Protein AF-A0A4Y2E090-F1 (afdb_monomer_lite)

Organism: Araneus ventricosus (NCBI:txid182803)

Radius of gyration: 24.61 Å; chains: 1; bounding box: 42×41×62 Å

Structure (mmCIF, N/CA/C/O backbone):
data_AF-A0A4Y2E090-F1
#
_entry.id   AF-A0A4Y2E090-F1
#
loop_
_atom_site.group_PDB
_atom_site.id
_atom_site.type_symbol
_atom_site.label_atom_id
_atom_site.label_alt_id
_atom_site.label_comp_id
_atom_site.label_asym_id
_atom_site.label_entity_id
_atom_site.label_seq_id
_atom_site.pdbx_PDB_ins_code
_atom_site.Cartn_x
_atom_site.Cartn_y
_atom_site.Cartn_z
_atom_site.occupancy
_atom_site.B_iso_or_equiv
_atom_site.auth_seq_id
_atom_site.auth_comp_id
_atom_site.auth_asym_id
_atom_site.auth_atom_id
_atom_site.pdbx_PDB_model_num
ATOM 1 N N . MET A 1 1 ? -1.319 -8.805 -20.239 1.00 50.22 1 MET A N 1
ATOM 2 C CA . MET A 1 1 ? -1.113 -7.900 -19.085 1.00 50.22 1 MET A CA 1
ATOM 3 C C . MET A 1 1 ? 0.381 -7.849 -18.808 1.00 50.22 1 MET A C 1
ATOM 5 O O . MET A 1 1 ? 0.977 -8.917 -18.790 1.00 50.22 1 MET A O 1
ATOM 9 N N . ARG A 1 2 ? 0.995 -6.666 -18.659 1.00 65.00 2 ARG A N 1
ATOM 10 C CA . ARG A 1 2 ? 2.388 -6.577 -18.176 1.00 65.00 2 ARG A CA 1
ATOM 11 C C . ARG A 1 2 ? 2.432 -6.977 -16.709 1.00 65.00 2 ARG A C 1
ATOM 13 O O . ARG A 1 2 ? 1.504 -6.640 -15.971 1.00 65.00 2 ARG A O 1
ATOM 20 N N . ASN A 1 3 ? 3.474 -7.694 -16.305 1.00 86.94 3 ASN A N 1
ATOM 21 C CA . ASN A 1 3 ? 3.680 -7.985 -14.899 1.00 86.94 3 ASN A CA 1
ATOM 22 C C . ASN A 1 3 ? 4.042 -6.665 -14.202 1.00 86.94 3 ASN A C 1
ATOM 24 O O . ASN A 1 3 ? 4.822 -5.871 -14.725 1.00 86.94 3 ASN A O 1
ATOM 28 N N . ILE A 1 4 ? 3.457 -6.396 -13.035 1.00 87.88 4 ILE A N 1
ATOM 29 C CA . ILE A 1 4 ? 3.761 -5.176 -12.278 1.00 87.88 4 ILE A CA 1
ATOM 30 C C . ILE A 1 4 ? 5.242 -5.109 -11.878 1.00 87.88 4 ILE A C 1
ATOM 32 O O . ILE A 1 4 ? 5.807 -4.022 -11.789 1.00 87.88 4 ILE A O 1
ATOM 36 N N . ALA A 1 5 ? 5.878 -6.274 -11.721 1.00 89.94 5 ALA A N 1
ATOM 37 C CA . ALA A 1 5 ? 7.299 -6.412 -11.454 1.00 89.94 5 ALA A CA 1
ATOM 38 C C . ALA A 1 5 ? 8.171 -5.844 -12.583 1.00 89.94 5 ALA A C 1
ATOM 40 O O . ALA A 1 5 ? 9.226 -5.278 -12.307 1.00 89.94 5 ALA A O 1
ATOM 41 N N . ASP A 1 6 ? 7.708 -5.910 -13.837 1.00 94.19 6 ASP A N 1
ATOM 42 C CA . ASP A 1 6 ? 8.452 -5.417 -15.003 1.00 94.19 6 ASP A CA 1
ATOM 43 C C . ASP A 1 6 ? 8.738 -3.910 -14.897 1.00 94.19 6 ASP A C 1
ATOM 45 O O . ASP A 1 6 ? 9.757 -3.433 -15.393 1.00 94.19 6 ASP A O 1
ATOM 49 N N . ILE A 1 7 ? 7.864 -3.154 -14.219 1.00 95.50 7 ILE A N 1
ATOM 50 C CA . ILE A 1 7 ? 8.056 -1.715 -13.993 1.00 95.50 7 ILE A CA 1
ATOM 51 C C . ILE A 1 7 ? 9.261 -1.470 -13.080 1.00 95.50 7 ILE A C 1
ATOM 53 O O . ILE A 1 7 ? 10.029 -0.546 -13.332 1.00 95.50 7 ILE A O 1
ATOM 57 N N . PHE A 1 8 ? 9.472 -2.301 -12.058 1.00 94.25 8 PHE A N 1
ATOM 58 C CA . PHE A 1 8 ? 10.591 -2.128 -11.128 1.00 94.25 8 PHE A CA 1
ATOM 59 C C . PHE A 1 8 ? 11.937 -2.557 -11.724 1.00 94.25 8 PHE A C 1
ATOM 61 O O . PHE A 1 8 ? 12.972 -2.042 -11.310 1.00 94.25 8 PHE A O 1
ATOM 68 N N . TYR A 1 9 ? 11.935 -3.471 -12.700 1.00 95.44 9 TYR A N 1
ATOM 69 C CA . TYR A 1 9 ? 13.155 -3.919 -13.384 1.00 95.44 9 TYR A CA 1
ATOM 70 C C . TYR A 1 9 ? 13.543 -3.060 -14.590 1.00 95.44 9 TYR A C 1
ATOM 72 O O . TYR A 1 9 ? 14.674 -3.148 -15.064 1.00 95.44 9 TYR A O 1
ATOM 80 N N . ASN A 1 10 ? 12.630 -2.238 -15.106 1.00 95.69 10 ASN A N 1
ATOM 81 C CA . ASN A 1 10 ? 12.904 -1.384 -16.251 1.00 95.69 10 ASN A CA 1
ATOM 82 C C . ASN A 1 10 ? 13.621 -0.085 -15.815 1.00 95.69 10 ASN A C 1
ATOM 84 O O . ASN A 1 10 ? 13.005 0.751 -15.151 1.00 95.69 10 ASN A O 1
ATOM 88 N N . PRO A 1 11 ? 14.879 0.154 -16.235 1.00 95.69 11 PRO A N 1
ATOM 89 C CA . PRO A 1 11 ? 15.620 1.365 -15.875 1.00 95.69 11 PRO A CA 1
ATOM 90 C C . PRO A 1 11 ? 15.033 2.642 -16.493 1.00 95.69 11 PRO A C 1
ATOM 92 O O . PRO A 1 11 ? 15.327 3.739 -16.032 1.00 95.69 11 PRO A O 1
ATOM 95 N N . SER A 1 12 ? 14.198 2.518 -17.529 1.00 97.00 12 SER A N 1
ATOM 96 C CA . SER A 1 12 ? 13.488 3.645 -18.144 1.00 97.00 12 SER A CA 1
ATOM 97 C C . SER A 1 12 ? 12.145 3.951 -17.475 1.00 97.00 12 SER A C 1
ATOM 99 O O . SER A 1 12 ? 11.402 4.804 -17.964 1.00 97.00 12 SER A O 1
ATOM 101 N N . SER A 1 13 ? 11.788 3.250 -16.397 1.00 97.12 13 SER A N 1
ATOM 102 C CA . SER A 1 13 ? 10.562 3.529 -15.657 1.00 97.12 13 SER A CA 1
ATOM 103 C C . SER A 1 13 ? 10.611 4.903 -15.005 1.00 97.12 13 SER A C 1
ATOM 105 O O . SER A 1 13 ? 11.592 5.295 -14.376 1.00 97.12 13 SER A O 1
ATOM 107 N N . THR A 1 14 ? 9.513 5.639 -15.134 1.00 97.94 14 THR A N 1
ATOM 108 C CA . THR A 1 14 ? 9.377 6.959 -14.520 1.00 97.94 14 THR A CA 1
ATOM 109 C C . THR A 1 14 ? 9.032 6.833 -13.033 1.00 97.94 14 THR A C 1
ATOM 111 O O . THR A 1 14 ? 8.384 5.852 -12.644 1.00 97.94 14 THR A O 1
ATOM 114 N N . PRO A 1 15 ? 9.366 7.837 -12.200 1.00 97.75 15 PRO A N 1
ATOM 115 C CA . PRO A 1 15 ? 8.958 7.868 -10.795 1.00 97.75 15 PRO A CA 1
ATOM 116 C C . PRO A 1 15 ? 7.450 7.665 -10.588 1.00 97.75 15 PRO A C 1
ATOM 118 O O . PRO A 1 15 ? 7.045 6.940 -9.680 1.00 97.75 15 PRO A O 1
ATOM 121 N N . ASP A 1 16 ? 6.619 8.226 -11.469 1.00 97.00 16 ASP A N 1
ATOM 122 C CA . ASP A 1 16 ? 5.162 8.068 -11.408 1.00 97.00 16 ASP A CA 1
ATOM 123 C C . ASP A 1 16 ? 4.733 6.624 -11.671 1.00 97.00 16 ASP A C 1
ATOM 125 O O . ASP A 1 16 ? 3.912 6.070 -10.940 1.00 97.00 16 ASP A O 1
ATOM 129 N N . SER A 1 17 ? 5.320 5.982 -12.687 1.00 95.44 17 SER A N 1
ATOM 130 C CA . SER A 1 17 ? 5.016 4.585 -13.008 1.00 95.44 17 SER A CA 1
ATOM 131 C C . SER A 1 17 ? 5.419 3.640 -11.874 1.00 95.44 17 SER A C 1
ATOM 133 O O . SER A 1 17 ? 4.658 2.735 -11.531 1.00 95.44 17 SER A O 1
ATOM 135 N N . ILE A 1 18 ? 6.566 3.899 -11.238 1.00 96.31 18 ILE A N 1
ATOM 136 C CA . ILE A 1 18 ? 7.052 3.159 -10.070 1.00 96.31 18 ILE A CA 1
ATOM 137 C C . ILE A 1 18 ? 6.109 3.373 -8.885 1.00 96.31 18 ILE A C 1
ATOM 139 O O . ILE A 1 18 ? 5.738 2.410 -8.216 1.00 96.31 18 ILE A O 1
ATOM 143 N N . SER A 1 19 ? 5.673 4.611 -8.650 1.00 95.50 19 SER A N 1
ATOM 144 C CA . SER A 1 19 ? 4.762 4.951 -7.552 1.00 95.50 19 SER A CA 1
ATOM 145 C C . SER A 1 19 ? 3.408 4.256 -7.704 1.00 95.50 19 SER A C 1
ATOM 147 O O . SER A 1 19 ? 2.944 3.603 -6.770 1.00 95.50 19 SER A O 1
ATOM 149 N N . GLN A 1 20 ? 2.810 4.302 -8.899 1.00 94.19 20 GLN A N 1
ATOM 150 C CA . GLN A 1 20 ? 1.545 3.616 -9.190 1.00 94.19 20 GLN A CA 1
ATOM 151 C C . GLN A 1 20 ? 1.673 2.091 -9.107 1.00 94.19 20 GLN A C 1
ATOM 153 O O . GLN A 1 20 ? 0.757 1.407 -8.641 1.00 94.19 20 GLN A O 1
ATOM 158 N N . ALA A 1 21 ? 2.798 1.537 -9.567 1.00 94.31 21 ALA A N 1
ATOM 159 C CA . ALA A 1 21 ? 3.076 0.111 -9.452 1.00 94.31 21 ALA A CA 1
ATOM 160 C C . ALA A 1 21 ? 3.199 -0.309 -7.980 1.00 94.31 21 ALA A C 1
ATOM 162 O O . ALA A 1 21 ? 2.606 -1.305 -7.561 1.00 94.31 21 ALA A O 1
ATOM 163 N N . GLY A 1 22 ? 3.913 0.487 -7.180 1.00 94.31 22 GLY A N 1
ATOM 164 C CA . GLY A 1 22 ? 4.063 0.282 -5.743 1.00 94.31 22 GLY A CA 1
ATOM 165 C C . GLY A 1 22 ? 2.722 0.318 -5.017 1.00 94.31 22 GLY A C 1
ATOM 166 O O . GLY A 1 22 ? 2.421 -0.589 -4.246 1.00 94.31 22 GLY A O 1
ATOM 167 N N . GLU A 1 23 ? 1.882 1.309 -5.308 1.00 94.88 23 GLU A N 1
ATOM 168 C CA . GLU A 1 23 ? 0.533 1.431 -4.745 1.00 94.88 23 GLU A CA 1
ATOM 169 C C . GLU A 1 23 ? -0.317 0.180 -4.993 1.00 94.88 23 GLU A C 1
ATOM 171 O O . GLU A 1 23 ? -0.812 -0.432 -4.045 1.00 94.88 23 GLU A O 1
ATOM 176 N N . LYS A 1 24 ? -0.412 -0.264 -6.249 1.00 92.38 24 LYS A N 1
ATOM 177 C CA . LYS A 1 24 ? -1.156 -1.478 -6.619 1.00 92.38 24 LYS A CA 1
ATOM 178 C C . LYS A 1 24 ? -0.591 -2.734 -5.949 1.00 92.38 24 LYS A C 1
ATOM 180 O O . LYS A 1 24 ? -1.358 -3.582 -5.497 1.00 92.38 24 LYS A O 1
ATOM 185 N N . MET A 1 25 ? 0.734 -2.852 -5.852 1.00 92.69 25 MET A N 1
ATOM 186 C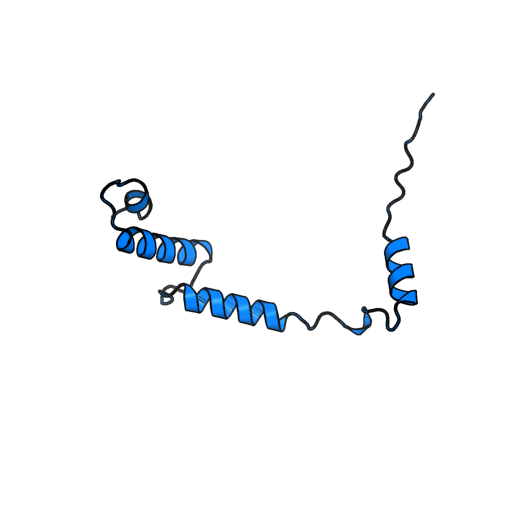 CA . MET A 1 25 ? 1.389 -3.973 -5.175 1.00 92.69 25 MET A CA 1
ATOM 187 C C . MET A 1 25 ? 1.071 -3.997 -3.674 1.00 92.69 25 MET A C 1
ATOM 189 O O . MET A 1 25 ? 0.708 -5.047 -3.145 1.00 92.69 25 MET A O 1
ATOM 193 N N . PHE A 1 26 ? 1.142 -2.853 -2.988 1.00 92.31 26 PHE A N 1
ATOM 194 C CA . PHE A 1 26 ? 0.783 -2.759 -1.571 1.00 92.31 26 PHE A CA 1
ATOM 195 C C . PHE A 1 26 ? -0.684 -3.118 -1.327 1.00 92.31 26 PHE A C 1
ATOM 197 O O . PHE A 1 26 ? -0.980 -3.895 -0.418 1.00 92.31 26 PHE A O 1
ATOM 204 N N . LEU A 1 27 ? -1.599 -2.602 -2.148 1.00 92.81 27 LEU A N 1
ATOM 205 C CA . LEU A 1 27 ? -3.023 -2.925 -2.057 1.00 92.81 27 LEU A CA 1
ATOM 206 C C . LEU A 1 27 ? -3.267 -4.436 -2.208 1.00 92.81 27 LEU A C 1
ATOM 208 O O . LEU A 1 27 ? -3.991 -5.022 -1.402 1.00 92.81 27 LEU A O 1
ATOM 212 N N . ALA A 1 28 ? -2.593 -5.092 -3.157 1.00 90.69 28 ALA A N 1
ATOM 213 C CA . ALA A 1 28 ? -2.689 -6.538 -3.351 1.00 90.69 28 ALA A CA 1
ATOM 214 C C . ALA A 1 28 ? -2.150 -7.344 -2.152 1.00 90.69 28 ALA A C 1
ATOM 216 O O . ALA A 1 28 ? -2.833 -8.248 -1.669 1.00 90.69 28 ALA A O 1
ATOM 217 N N . ILE A 1 29 ? -0.967 -6.997 -1.627 1.00 91.94 29 ILE A N 1
ATOM 218 C CA . ILE A 1 29 ? -0.350 -7.673 -0.465 1.00 91.94 29 ILE A CA 1
ATOM 219 C C . ILE A 1 29 ? -1.271 -7.612 0.753 1.00 91.94 29 ILE A C 1
ATOM 221 O O . ILE A 1 29 ? -1.455 -8.602 1.461 1.00 91.94 29 ILE A O 1
ATOM 225 N N . TYR A 1 30 ? -1.898 -6.458 0.973 1.00 90.31 30 TYR A N 1
ATOM 22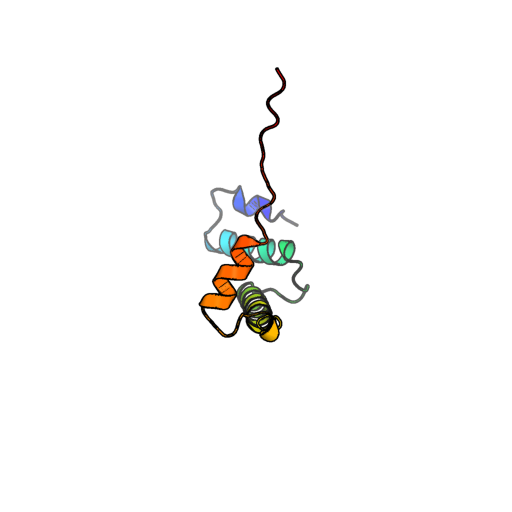6 C CA . TYR A 1 30 ? -2.825 -6.270 2.077 1.00 90.31 30 TYR A CA 1
ATOM 227 C C . TYR A 1 30 ? -4.254 -6.724 1.757 1.00 90.31 30 TYR A C 1
ATOM 229 O O . TYR A 1 30 ? -5.142 -6.508 2.579 1.00 90.31 30 TYR A O 1
ATOM 237 N N . LYS A 1 31 ? -4.510 -7.386 0.623 1.00 89.81 31 LYS A N 1
ATOM 238 C CA . LYS A 1 31 ? -5.847 -7.873 0.236 1.00 89.81 31 LYS A CA 1
ATOM 239 C C . LYS A 1 31 ? -6.901 -6.760 0.286 1.00 89.81 31 LYS A C 1
ATOM 241 O O . LYS A 1 31 ? -7.941 -6.903 0.925 1.00 89.81 31 LYS A O 1
ATOM 246 N N . ALA A 1 32 ? -6.565 -5.600 -0.272 1.00 88.88 32 ALA A N 1
ATOM 247 C CA . ALA A 1 32 ? -7.514 -4.511 -0.482 1.00 88.88 32 ALA A CA 1
ATOM 248 C C . ALA A 1 32 ? -8.709 -4.981 -1.314 1.00 88.88 32 ALA A C 1
ATOM 250 O O . ALA A 1 32 ? -8.592 -5.927 -2.100 1.00 88.88 32 ALA A O 1
ATOM 251 N N . ALA A 1 33 ? -9.859 -4.344 -1.104 1.00 87.19 33 ALA A N 1
ATOM 252 C CA . ALA A 1 33 ? -11.033 -4.616 -1.918 1.00 87.19 33 ALA A CA 1
ATOM 253 C C . ALA A 1 33 ? -10.755 -4.217 -3.378 1.00 87.19 33 ALA A C 1
ATOM 255 O O . ALA A 1 33 ? -9.905 -3.368 -3.647 1.00 87.19 33 ALA A O 1
ATOM 256 N N . ALA A 1 34 ? -11.428 -4.861 -4.332 1.00 82.38 34 ALA A N 1
ATOM 257 C CA . ALA A 1 34 ? -11.125 -4.678 -5.754 1.00 82.38 34 ALA A CA 1
ATOM 258 C C . ALA A 1 34 ? -11.386 -3.245 -6.257 1.00 82.38 34 ALA A C 1
ATOM 260 O O . ALA A 1 34 ? -10.797 -2.838 -7.253 1.00 82.38 34 ALA A O 1
ATOM 261 N N . ASP A 1 35 ? -12.248 -2.501 -5.569 1.00 85.19 35 ASP A N 1
ATOM 262 C CA . ASP A 1 35 ? -12.587 -1.094 -5.789 1.00 85.19 35 ASP A CA 1
ATOM 263 C C . ASP A 1 35 ? -11.652 -0.117 -5.049 1.00 85.19 35 ASP A C 1
ATOM 265 O O . ASP A 1 35 ? -11.657 1.087 -5.312 1.00 85.19 35 ASP A O 1
ATOM 269 N N . GLU A 1 36 ? -10.811 -0.613 -4.139 1.00 85.25 36 GLU A N 1
ATOM 270 C CA . GLU A 1 36 ? -9.848 0.199 -3.408 1.00 85.25 36 GLU A CA 1
ATOM 271 C C . GLU A 1 36 ? -8.588 0.398 -4.258 1.00 85.25 36 GLU A C 1
ATOM 273 O O . GLU A 1 36 ? -7.722 -0.469 -4.371 1.00 85.25 36 GLU A O 1
ATOM 278 N N . HIS A 1 37 ? -8.486 1.576 -4.872 1.00 85.00 37 HIS A N 1
ATOM 279 C CA . HIS A 1 37 ? -7.359 1.957 -5.733 1.00 85.00 37 HIS A CA 1
ATOM 280 C C . HIS A 1 37 ? -6.428 3.001 -5.108 1.00 85.00 37 HIS A C 1
ATOM 282 O O . HIS A 1 37 ? -5.496 3.449 -5.767 1.00 85.00 37 HIS A O 1
ATOM 288 N N . ASN A 1 38 ? -6.684 3.392 -3.856 1.00 90.56 38 ASN A N 1
ATOM 289 C CA . ASN A 1 38 ? -5.944 4.431 -3.152 1.00 90.56 38 ASN A CA 1
ATOM 290 C C . ASN A 1 38 ? -5.323 3.873 -1.863 1.00 90.56 38 ASN A C 1
ATOM 292 O O . ASN A 1 38 ? -6.020 3.513 -0.913 1.00 90.56 38 ASN A O 1
ATOM 296 N N . LEU A 1 39 ? -3.996 3.840 -1.806 1.00 92.19 39 LEU A N 1
ATOM 297 C CA . LEU A 1 39 ? -3.223 3.328 -0.680 1.00 92.19 39 LEU A CA 1
ATOM 298 C C . LEU A 1 39 ? -3.388 4.177 0.586 1.00 92.19 39 LEU A C 1
ATOM 300 O O . LEU A 1 39 ? -3.297 3.645 1.693 1.00 92.19 39 LEU A O 1
ATOM 304 N N . ASN A 1 40 ? -3.642 5.480 0.462 1.00 92.88 40 ASN A N 1
ATOM 305 C CA . ASN A 1 40 ? -3.852 6.341 1.625 1.00 92.88 40 ASN A CA 1
ATOM 306 C C . ASN A 1 40 ? -5.166 6.017 2.340 1.00 92.88 40 ASN A C 1
ATOM 308 O O . ASN A 1 40 ? -5.172 5.989 3.571 1.00 92.88 40 ASN A O 1
ATOM 312 N N . ASN A 1 41 ? -6.229 5.670 1.609 1.00 91.25 41 ASN A N 1
ATOM 313 C CA . ASN A 1 41 ? -7.470 5.177 2.217 1.00 91.25 41 ASN A CA 1
ATOM 314 C C . ASN A 1 41 ? -7.203 3.914 3.041 1.00 91.25 41 ASN A C 1
ATOM 316 O O . ASN A 1 41 ? -7.618 3.823 4.200 1.00 91.25 41 ASN A O 1
ATOM 320 N N . ARG A 1 42 ? -6.404 2.990 2.494 1.00 90.94 42 ARG A N 1
ATOM 321 C CA . ARG A 1 42 ? -6.057 1.759 3.199 1.00 90.94 42 ARG A CA 1
ATOM 322 C C . ARG A 1 42 ? -5.243 2.011 4.464 1.00 90.94 42 ARG A C 1
ATOM 324 O O . ARG A 1 42 ? -5.508 1.410 5.509 1.00 90.94 42 ARG A O 1
ATOM 331 N N . ARG A 1 43 ? -4.249 2.902 4.380 1.00 93.12 43 ARG A N 1
ATOM 332 C CA . ARG A 1 43 ? -3.432 3.334 5.528 1.00 93.12 43 ARG A CA 1
ATOM 333 C C . ARG A 1 43 ? -4.300 3.969 6.607 1.00 93.12 43 ARG A C 1
ATOM 335 O O . ARG A 1 43 ? -4.146 3.634 7.778 1.00 93.12 43 ARG A O 1
ATOM 342 N N . TYR A 1 44 ? -5.235 4.828 6.212 1.00 92.06 44 TYR A N 1
ATOM 343 C CA . TYR A 1 44 ? -6.165 5.478 7.125 1.00 92.06 44 TYR A CA 1
ATOM 344 C C . TYR A 1 44 ? -7.075 4.467 7.836 1.00 92.06 44 TYR A C 1
ATOM 346 O O . TYR A 1 44 ? -7.175 4.485 9.062 1.00 92.06 44 TYR A O 1
ATOM 354 N N . ALA A 1 45 ? -7.664 3.520 7.103 1.00 89.88 45 ALA A N 1
ATOM 355 C CA . ALA A 1 45 ? -8.500 2.474 7.689 1.00 89.88 45 ALA A CA 1
ATOM 356 C C . ALA A 1 45 ? -7.717 1.587 8.676 1.00 89.88 45 ALA A C 1
ATOM 358 O O . ALA A 1 45 ? -8.212 1.256 9.756 1.00 89.88 45 ALA A O 1
ATOM 359 N N . ALA A 1 46 ? -6.475 1.223 8.333 1.00 89.81 46 ALA A N 1
ATOM 360 C CA . ALA A 1 46 ? -5.594 0.468 9.220 1.00 89.81 46 ALA A CA 1
ATOM 361 C C . ALA A 1 46 ? -5.246 1.258 10.493 1.00 89.81 46 ALA A C 1
ATOM 363 O O . ALA A 1 46 ? -5.313 0.703 11.592 1.00 89.81 46 ALA A O 1
ATOM 364 N N . PHE A 1 47 ? -4.934 2.549 10.351 1.00 91.25 47 PHE A N 1
ATOM 365 C CA . PHE A 1 47 ? -4.676 3.449 11.472 1.00 91.25 47 PHE A CA 1
ATOM 366 C C . PHE A 1 47 ? -5.881 3.526 12.412 1.00 91.25 47 PHE A C 1
ATOM 368 O O . PHE A 1 47 ? -5.743 3.245 13.603 1.00 91.25 47 PHE A O 1
ATOM 375 N N . LEU A 1 48 ? -7.074 3.803 11.879 1.00 91.62 48 LEU A N 1
ATOM 376 C CA . LEU A 1 48 ? -8.297 3.907 12.672 1.00 91.62 48 LEU A CA 1
ATOM 377 C C . LEU A 1 48 ? -8.575 2.610 13.441 1.00 91.62 48 LEU A C 1
ATOM 379 O O . LEU A 1 48 ? -8.767 2.638 14.654 1.00 91.62 48 LEU A O 1
ATOM 383 N N . LYS A 1 49 ? -8.474 1.459 12.764 1.00 88.62 49 LYS A N 1
ATOM 384 C CA . LYS A 1 49 ? -8.638 0.135 13.383 1.00 88.62 49 LYS A CA 1
ATOM 385 C C . LYS A 1 49 ? -7.627 -0.135 14.501 1.00 88.62 49 LYS A C 1
ATOM 387 O O . LYS A 1 49 ? -7.947 -0.839 15.457 1.00 88.62 49 LYS A O 1
ATOM 392 N N . SER A 1 50 ? -6.400 0.361 14.366 1.00 86.25 50 SER A N 1
ATOM 393 C CA . SER A 1 50 ? -5.365 0.212 15.394 1.00 86.25 50 SER A CA 1
ATOM 394 C C . SER A 1 50 ? -5.612 1.123 16.598 1.00 86.25 50 SER A C 1
ATOM 396 O O . SER A 1 50 ? -5.419 0.699 17.732 1.00 86.25 50 SER A O 1
ATOM 398 N N . SER A 1 51 ? -6.120 2.334 16.362 1.00 80.50 51 SER A N 1
ATOM 399 C CA . SER A 1 51 ? -6.411 3.317 17.406 1.00 80.50 51 SER A CA 1
ATOM 400 C C . SER A 1 51 ? -7.596 2.903 18.280 1.00 80.50 51 SER A C 1
ATOM 402 O O . SER A 1 51 ? -7.572 3.114 19.488 1.00 80.50 51 SER A O 1
ATOM 404 N N . THR A 1 52 ? -8.600 2.237 17.706 1.00 74.38 52 THR A N 1
ATOM 405 C CA . THR A 1 52 ? -9.784 1.766 18.445 1.00 74.38 52 THR A CA 1
ATOM 406 C C . THR A 1 52 ? -9.543 0.499 19.272 1.00 74.38 52 THR A C 1
ATOM 408 O O . THR A 1 52 ? -10.452 0.039 19.960 1.00 74.38 52 THR A O 1
ATOM 411 N N . LYS A 1 53 ? -8.347 -0.104 19.209 1.00 61.91 53 LYS A N 1
ATOM 412 C CA . LYS A 1 53 ? -8.003 -1.309 19.985 1.00 61.91 53 LYS A CA 1
ATOM 413 C C . LYS A 1 53 ? -7.585 -1.033 21.430 1.00 6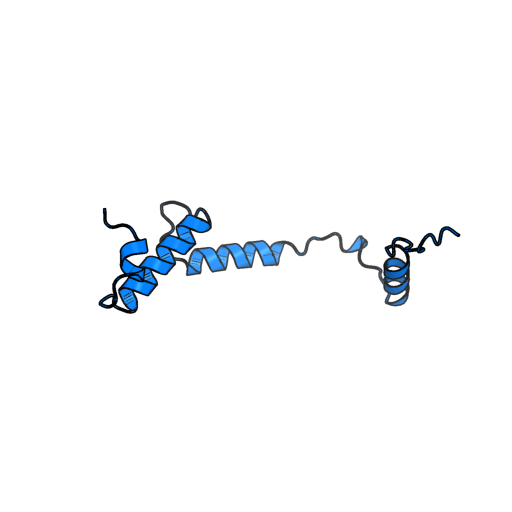1.91 53 LYS A C 1
ATOM 415 O O . LYS A 1 53 ? -7.357 -1.986 22.161 1.00 61.91 53 LYS A O 1
ATOM 420 N N . ILE A 1 54 ? -7.564 0.223 21.879 1.00 60.94 54 ILE A N 1
ATOM 421 C CA . ILE A 1 54 ? -7.347 0.573 23.294 1.00 60.94 54 ILE A CA 1
ATOM 422 C C . ILE A 1 54 ? -8.656 0.366 24.082 1.00 60.94 54 ILE A C 1
ATOM 424 O O . ILE A 1 54 ? -9.205 1.279 24.683 1.00 60.94 54 ILE A O 1
ATOM 428 N N . ASN A 1 55 ? -9.188 -0.853 24.020 1.00 58.19 55 ASN A N 1
ATOM 429 C CA . ASN 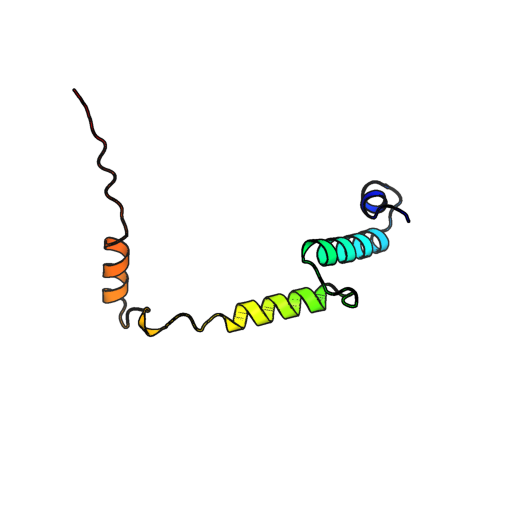A 1 55 ? -10.177 -1.383 24.957 1.00 58.19 55 ASN A CA 1
ATOM 430 C C . ASN A 1 55 ? -9.587 -2.591 25.696 1.00 58.19 55 ASN A C 1
ATOM 432 O O . ASN A 1 55 ? -10.334 -3.417 26.217 1.00 58.19 55 ASN A O 1
ATOM 436 N N . ASP A 1 56 ? -8.255 -2.726 25.696 1.00 59.88 56 ASP A N 1
ATOM 437 C CA . ASP A 1 56 ? -7.592 -3.680 26.569 1.00 59.88 56 ASP A CA 1
ATOM 438 C C . ASP A 1 56 ? -8.006 -3.337 27.989 1.00 59.88 56 ASP A C 1
ATOM 440 O O . ASP A 1 56 ? -7.854 -2.201 28.438 1.00 59.88 56 ASP A O 1
ATOM 444 N N . ASP A 1 57 ? -8.609 -4.332 28.625 1.00 65.56 57 ASP A N 1
ATOM 445 C CA . ASP A 1 57 ? -9.132 -4.311 29.973 1.00 65.56 57 ASP A CA 1
ATOM 446 C C . ASP A 1 57 ? -8.215 -3.505 30.904 1.00 65.56 57 ASP A C 1
ATOM 448 O O . ASP A 1 57 ? -7.199 -3.996 31.411 1.00 65.56 57 ASP A O 1
ATOM 452 N N . LEU A 1 58 ? -8.573 -2.232 31.108 1.00 66.81 58 LEU A N 1
ATOM 453 C CA . LEU A 1 58 ? -7.823 -1.316 31.962 1.00 66.81 58 LEU A CA 1
ATOM 454 C C . LEU A 1 58 ? -7.861 -1.793 33.419 1.00 66.81 58 LEU A C 1
ATOM 456 O O . LEU A 1 58 ? -7.043 -1.340 34.213 1.00 66.81 58 LEU A O 1
ATOM 460 N N . SER A 1 59 ? -8.750 -2.737 33.767 1.00 67.56 59 SER A N 1
ATOM 461 C CA . SER A 1 59 ? -8.744 -3.399 35.075 1.00 67.56 59 SER A CA 1
ATOM 462 C C . SER A 1 59 ? -7.477 -4.229 35.296 1.00 67.56 59 SER A C 1
ATOM 464 O O . SER A 1 59 ? -7.048 -4.428 36.433 1.00 67.56 59 SER A O 1
ATOM 466 N N . SER A 1 60 ? -6.820 -4.653 34.212 1.00 67.44 60 SER A N 1
ATOM 467 C CA . SER A 1 60 ? -5.516 -5.295 34.279 1.00 67.44 60 SER A CA 1
ATOM 468 C C . SER A 1 60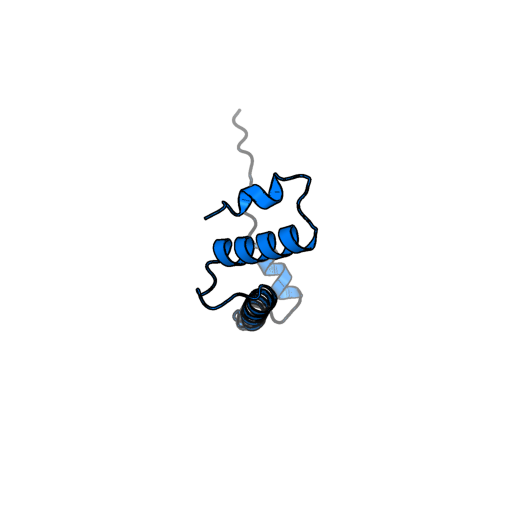 ? -4.389 -4.293 34.528 1.00 67.44 60 SER A C 1
ATOM 470 O O . SER A 1 60 ? -3.315 -4.721 34.943 1.00 67.44 60 SER A O 1
ATOM 472 N N . ILE A 1 61 ? -4.582 -2.988 34.311 1.00 71.19 61 ILE A N 1
ATOM 473 C CA . ILE A 1 61 ? -3.545 -1.999 34.598 1.00 71.19 61 ILE A CA 1
ATOM 474 C C . ILE A 1 61 ? -3.514 -1.790 36.113 1.00 71.19 61 ILE A C 1
ATOM 476 O O . ILE A 1 61 ? -4.503 -1.350 36.701 1.00 71.19 61 ILE A O 1
ATOM 480 N N . PRO A 1 62 ? -2.391 -2.105 36.776 1.00 73.12 62 PRO A N 1
ATOM 481 C CA . PRO A 1 62 ? -2.296 -1.920 38.208 1.00 73.12 62 PRO A CA 1
ATOM 482 C C . PRO A 1 62 ? -2.538 -0.441 38.560 1.00 73.12 62 PRO A C 1
ATOM 484 O O . PRO A 1 62 ? -1.879 0.433 37.992 1.00 73.12 62 PRO A O 1
ATOM 487 N N . PRO A 1 63 ? -3.431 -0.139 39.519 1.00 73.81 63 PRO A N 1
ATOM 488 C CA . PRO A 1 63 ? -3.850 1.231 39.832 1.00 73.81 63 PRO A CA 1
ATOM 489 C C . PRO A 1 63 ? -2.732 2.091 40.439 1.00 73.81 63 PRO A C 1
ATOM 491 O O . PRO A 1 63 ? -2.871 3.305 40.567 1.00 73.81 63 PRO A O 1
ATOM 494 N N . THR A 1 64 ? -1.611 1.482 40.831 1.00 71.19 64 THR A N 1
ATOM 495 C CA . THR A 1 64 ? -0.460 2.167 41.421 1.00 71.19 64 THR A CA 1
ATOM 496 C C . THR A 1 64 ? 0.852 1.664 40.825 1.00 71.19 64 THR A C 1
ATOM 498 O O . THR A 1 64 ? 0.997 0.489 40.480 1.00 71.19 64 THR A O 1
ATOM 501 N N . LYS A 1 65 ? 1.860 2.548 40.776 1.00 67.31 65 LYS A N 1
ATOM 502 C CA . LYS A 1 65 ? 3.227 2.204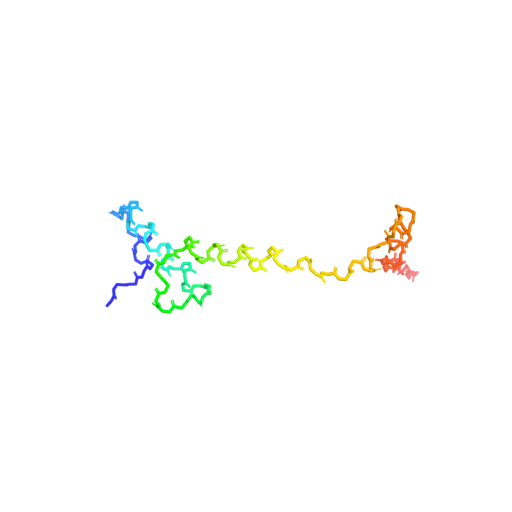 40.337 1.00 67.31 65 LYS A CA 1
ATOM 503 C C . LYS A 1 65 ? 3.818 1.018 41.120 1.00 67.31 65 LYS A C 1
ATOM 505 O O . LYS A 1 65 ? 4.555 0.222 40.550 1.00 67.31 65 LYS A O 1
ATOM 510 N N . GLY A 1 66 ? 3.456 0.871 42.400 1.00 63.75 66 GLY A N 1
ATOM 511 C CA . GLY A 1 66 ? 3.889 -0.248 43.246 1.00 63.75 66 GLY A CA 1
ATOM 512 C C . GLY A 1 66 ? 3.318 -1.607 42.819 1.00 63.75 66 GLY A C 1
ATOM 513 O O . GLY A 1 66 ? 4.034 -2.604 42.844 1.00 63.75 66 GLY A O 1
ATOM 514 N N . ALA A 1 67 ? 2.068 -1.651 42.350 1.00 61.69 67 ALA A N 1
ATOM 515 C CA . ALA A 1 67 ? 1.442 -2.880 41.858 1.00 61.69 67 ALA A CA 1
ATOM 516 C C . ALA A 1 67 ? 1.944 -3.282 40.452 1.00 61.69 67 ALA A C 1
ATOM 518 O O . ALA A 1 67 ? 1.984 -4.467 40.122 1.00 61.69 67 ALA A O 1
ATOM 519 N N . ALA A 1 68 ? 2.406 -2.319 39.644 1.00 60.31 68 ALA A N 1
ATOM 520 C CA . ALA A 1 68 ? 3.074 -2.589 38.366 1.00 60.31 68 ALA A CA 1
ATOM 521 C C . ALA A 1 68 ? 4.407 -3.332 38.550 1.00 60.31 68 ALA A C 1
ATOM 523 O O . ALA A 1 68 ? 4.698 -4.276 37.816 1.00 60.31 68 ALA A O 1
ATOM 524 N N . ALA A 1 69 ? 5.183 -2.949 39.569 1.00 60.44 69 ALA A N 1
ATOM 525 C CA . ALA A 1 69 ? 6.466 -3.575 39.880 1.00 60.44 69 ALA A CA 1
ATOM 526 C C . ALA A 1 69 ? 6.322 -5.047 40.314 1.00 60.44 69 ALA A C 1
ATOM 528 O O . ALA A 1 69 ? 7.161 -5.871 39.960 1.00 60.44 69 ALA A O 1
ATOM 529 N N . GLN A 1 70 ? 5.236 -5.409 41.010 1.00 58.62 70 GLN A N 1
ATOM 530 C CA . GLN A 1 70 ? 4.980 -6.802 41.403 1.00 58.62 70 GLN A CA 1
ATOM 531 C C . GLN A 1 70 ? 4.698 -7.725 40.211 1.00 58.62 70 GLN A C 1
ATOM 533 O O . GLN A 1 70 ? 5.099 -8.886 40.247 1.00 58.62 70 GLN A O 1
ATOM 538 N N . ARG A 1 71 ? 4.066 -7.236 39.134 1.00 54.09 71 ARG A N 1
ATOM 539 C CA . ARG A 1 71 ? 3.801 -8.061 37.941 1.00 54.09 71 ARG A CA 1
ATOM 540 C C . ARG A 1 71 ? 5.054 -8.407 37.142 1.00 54.09 71 ARG A C 1
ATOM 542 O O . ARG A 1 71 ? 5.125 -9.508 36.603 1.00 54.09 71 ARG A O 1
ATOM 549 N N . VAL A 1 72 ? 6.042 -7.514 37.088 1.00 52.50 72 VAL A N 1
ATOM 550 C CA . VAL A 1 72 ? 7.307 -7.773 36.375 1.00 52.50 72 VAL A CA 1
ATOM 551 C C . VAL A 1 72 ? 8.094 -8.914 37.036 1.00 52.50 72 VAL A C 1
ATOM 553 O O . VAL A 1 72 ? 8.738 -9.691 36.338 1.00 52.50 72 VAL A O 1
ATOM 556 N N . SER A 1 73 ? 7.968 -9.097 38.354 1.00 48.06 73 SER A N 1
ATOM 557 C CA . SER A 1 73 ? 8.655 -10.177 39.078 1.00 48.06 73 SER A CA 1
ATOM 558 C C . SER A 1 73 ? 8.042 -11.572 38.902 1.00 48.06 73 SER A C 1
ATOM 560 O O . SER A 1 73 ? 8.718 -12.555 39.188 1.00 48.06 73 SER A O 1
ATOM 562 N N . VAL A 1 74 ? 6.792 -11.699 38.438 1.00 49.31 74 VAL A N 1
ATOM 563 C CA . VAL A 1 74 ? 6.121 -13.012 38.301 1.00 49.31 74 VAL A CA 1
ATOM 564 C C . VAL A 1 74 ? 6.355 -13.648 36.919 1.00 49.31 74 VAL A C 1
ATOM 566 O O . VAL A 1 74 ? 6.147 -14.845 36.752 1.00 49.31 74 VAL A O 1
ATOM 569 N N . LEU A 1 75 ? 6.846 -12.885 35.932 1.00 44.69 75 LEU A N 1
ATOM 570 C CA . LEU A 1 75 ? 7.077 -13.361 34.559 1.00 44.69 75 LEU A CA 1
ATOM 571 C C . LEU A 1 75 ? 8.562 -13.607 34.227 1.00 44.69 75 LEU A C 1
ATOM 573 O O . LEU A 1 75 ? 8.957 -13.533 33.066 1.00 44.69 75 LEU A O 1
ATOM 577 N N . ALA A 1 76 ? 9.400 -13.893 35.224 1.00 39.16 76 ALA A N 1
ATOM 578 C CA . ALA A 1 76 ? 10.740 -14.418 34.986 1.00 39.16 76 ALA A CA 1
ATOM 579 C C . ALA A 1 76 ? 10.703 -15.952 35.111 1.00 39.16 76 ALA A C 1
ATOM 581 O O . ALA A 1 76 ? 10.665 -16.465 36.232 1.00 39.16 76 ALA A O 1
ATOM 582 N N . PRO A 1 77 ? 10.707 -16.729 34.010 1.00 41.47 77 PRO A N 1
ATOM 583 C CA . PRO A 1 77 ? 11.028 -18.140 34.116 1.00 41.47 77 PRO A CA 1
ATOM 584 C C . PRO A 1 77 ? 12.470 -18.276 34.614 1.00 41.47 77 PRO A C 1
ATOM 586 O O . PRO A 1 77 ? 13.422 -17.806 33.995 1.00 41.47 77 PRO A O 1
ATOM 589 N N . SER A 1 78 ? 12.583 -18.915 35.774 1.00 46.47 78 SER A N 1
ATOM 590 C CA . SER A 1 78 ? 13.797 -19.438 36.391 1.00 46.47 78 SER A CA 1
ATOM 591 C C . SER A 1 78 ? 14.719 -20.102 35.353 1.00 46.47 78 SER A C 1
ATOM 593 O O . SER A 1 78 ? 14.504 -21.248 34.960 1.00 46.47 78 SER A O 1
ATOM 595 N N . MET A 1 79 ? 15.754 -19.391 34.894 1.00 46.59 79 MET A N 1
ATOM 596 C CA . MET A 1 79 ? 16.909 -20.003 34.235 1.00 46.59 79 MET A CA 1
ATOM 597 C C . MET A 1 79 ? 17.939 -20.360 35.305 1.00 46.59 79 MET A C 1
ATOM 599 O O . MET A 1 79 ? 18.838 -19.579 35.606 1.00 46.59 79 MET A O 1
ATOM 603 N N . VAL A 1 80 ? 17.807 -21.552 35.886 1.00 44.53 80 VAL A N 1
ATOM 604 C CA . VAL A 1 80 ? 18.882 -22.170 36.672 1.00 44.53 80 VAL A CA 1
ATOM 605 C C . VAL A 1 80 ? 19.707 -23.040 35.718 1.00 44.53 80 VAL A C 1
ATOM 607 O O . VAL A 1 80 ? 19.158 -23.993 35.159 1.00 44.53 80 VAL A O 1
ATOM 610 N N . PRO A 1 81 ? 21.005 -22.763 35.494 1.00 41.62 81 PRO A N 1
ATOM 611 C CA . PRO A 1 81 ? 21.847 -23.656 34.716 1.00 41.62 81 PRO A CA 1
ATOM 612 C C . PRO A 1 81 ? 22.133 -24.915 35.542 1.00 41.62 81 PRO A C 1
ATOM 614 O O . PRO A 1 81 ? 22.720 -24.862 36.622 1.00 41.62 81 PRO A O 1
ATOM 617 N N . LYS A 1 82 ? 21.694 -26.066 35.030 1.00 43.16 82 LYS A N 1
ATOM 618 C CA . LYS A 1 82 ? 21.958 -27.382 35.614 1.00 43.16 82 LYS A CA 1
ATOM 619 C C . LYS A 1 82 ? 23.396 -27.794 35.283 1.00 43.16 82 LYS A C 1
ATOM 621 O O . LYS A 1 82 ? 23.639 -28.433 34.263 1.00 43.16 82 LYS A O 1
ATOM 626 N N . VAL A 1 83 ? 24.345 -27.413 36.135 1.00 45.28 83 VAL A N 1
ATOM 627 C CA . VAL A 1 83 ? 25.689 -28.010 36.161 1.00 45.28 83 VAL A CA 1
ATOM 628 C C . VAL A 1 83 ? 25.554 -29.473 36.586 1.00 45.28 83 VAL A C 1
ATOM 630 O O . VAL A 1 83 ? 25.149 -29.757 37.711 1.00 45.28 83 VAL A O 1
ATOM 633 N N . HIS A 1 84 ? 25.837 -30.399 35.670 1.00 44.94 84 HIS A N 1
ATOM 634 C CA . HIS A 1 84 ? 26.169 -31.775 36.036 1.00 44.94 84 HIS A CA 1
ATOM 635 C C . HIS A 1 84 ? 27.686 -31.846 36.203 1.00 44.94 84 HIS A C 1
ATOM 637 O O . HIS A 1 84 ? 28.416 -31.346 35.345 1.00 44.94 84 HIS A O 1
ATOM 643 N N . LEU A 1 85 ? 28.106 -32.411 37.336 1.00 53.78 85 LEU A N 1
ATOM 644 C CA . LEU A 1 85 ? 29.460 -32.910 37.572 1.00 53.78 85 LEU A CA 1
ATOM 645 C C . LEU A 1 85 ? 29.800 -34.025 36.577 1.00 53.78 85 LEU A C 1
ATOM 647 O O . LEU A 1 85 ? 28.872 -34.803 36.250 1.00 53.78 85 LEU A O 1
#

Foldseek 3Di:
DDDLVVLVVDPPRDPVSVVQSVQVVVCVVVVHDPPPSGNVVVVVVVVVVVVVPVPPPCVPVPPDPVVVVVVVVVPDDDPDDDDDD

Sequence (85 aa):
MRNIADIFYNPSSTPDSISQAGEKMFLAIYKAAADEHNLNNRRYAAFLKSSTKINDDLSSIPPTKGAAAQRVSVLAPSMVPKVHL

Secondary structure (DSSP, 8-state):
---HHHHHH-TT--HHHHHHHHHHHHHHHTT--TT---HHHHHHHHHHHHHTT--S-GGGS-SSHHHHHHHHHHS----------

pLDDT: mean 77.06, std 18.69, range [39.16, 97.94]